Protein AF-A0AAD7RIR9-F1 (afdb_monomer_lite)

pLDDT: mean 82.12, std 7.2, range [63.38, 94.56]

Organism: NCBI:txid143900

InterPro domains:
  IPR004842 SLC12A transporter family [PTHR11827] (4-126)
  IPR018491 SLC12A transporter, C-terminal [PF03522] (67-125)

Sequence (126 aa):
MEMENLKGFCQVVISSNIRDATAHLIQAGGLGSLKHNTVLLVRETILAHLALLVAKNISAYPSNGERFTKGHIDVWWIVHDGGKLMLFPFLLRQHKVWRKYKMHIFTVAQMDDNSIQVKKDLTTFL

Structure (mmCIF, N/CA/C/O backbone):
data_AF-A0AAD7RIR9-F1
#
_entry.id   AF-A0AAD7RIR9-F1
#
loop_
_atom_site.group_PDB
_atom_site.id
_atom_site.type_symbol
_atom_site.label_atom_id
_atom_site.label_alt_id
_atom_site.label_comp_id
_atom_site.label_asym_id
_atom_site.label_entity_id
_atom_site.label_seq_id
_atom_site.pdbx_PDB_ins_code
_atom_site.Cartn_x
_atom_site.Cartn_y
_atom_site.Cartn_z
_atom_site.occupancy
_atom_site.B_iso_or_equiv
_atom_site.auth_seq_id
_atom_site.auth_comp_id
_atom_site.auth_asym_id
_atom_site.auth_atom_id
_atom_site.pdbx_PDB_model_num
ATOM 1 N N . MET A 1 1 ? -0.000 7.810 17.744 1.00 78.94 1 MET A N 1
ATOM 2 C CA . MET A 1 1 ? -0.139 6.343 17.582 1.00 78.94 1 MET A CA 1
ATOM 3 C C . MET A 1 1 ? -1.307 5.812 18.401 1.00 78.94 1 MET A C 1
ATOM 5 O O . MET A 1 1 ? -2.203 5.234 17.803 1.00 78.94 1 MET A O 1
ATOM 9 N N . GLU A 1 2 ? -1.358 6.075 19.712 1.00 86.56 2 GLU A N 1
ATOM 10 C CA . GLU A 1 2 ? -2.452 5.609 20.587 1.00 86.56 2 GLU A CA 1
ATOM 11 C C . GLU A 1 2 ? -3.843 6.099 20.162 1.00 86.56 2 GLU A C 1
ATOM 13 O O . GLU A 1 2 ? -4.746 5.282 20.017 1.00 86.56 2 GLU A O 1
ATOM 18 N N . MET A 1 3 ? -4.002 7.396 19.863 1.00 83.69 3 MET A N 1
ATOM 19 C CA . MET A 1 3 ? -5.288 7.958 19.405 1.00 83.69 3 MET A CA 1
ATOM 20 C C . MET A 1 3 ? -5.839 7.267 18.147 1.00 83.69 3 MET A C 1
ATOM 22 O O . MET A 1 3 ? -7.045 7.085 18.014 1.00 83.69 3 MET A O 1
ATOM 26 N N . GLU A 1 4 ? -4.953 6.822 17.252 1.00 83.69 4 GLU A N 1
ATOM 27 C CA . GLU A 1 4 ? -5.316 6.139 16.004 1.00 83.69 4 GLU A CA 1
ATOM 28 C C . GLU A 1 4 ? -5.383 4.612 16.143 1.00 83.69 4 GLU A C 1
ATOM 30 O O . GLU A 1 4 ? -5.522 3.902 15.149 1.00 83.69 4 GLU A O 1
ATOM 35 N N . ASN A 1 5 ? -5.290 4.086 17.369 1.00 85.69 5 ASN A N 1
ATOM 36 C CA . ASN A 1 5 ? -5.257 2.651 17.665 1.00 85.69 5 ASN A CA 1
ATOM 37 C C . ASN A 1 5 ? -4.150 1.889 16.908 1.00 85.69 5 ASN A C 1
ATOM 39 O O . ASN A 1 5 ? -4.291 0.698 16.617 1.00 85.69 5 ASN A O 1
ATOM 43 N N . LEU A 1 6 ? -3.036 2.559 16.595 1.00 86.31 6 LEU A N 1
ATOM 44 C CA . LEU A 1 6 ? -1.891 1.951 15.924 1.00 86.31 6 LEU A CA 1
ATOM 45 C C . LEU A 1 6 ? -0.880 1.458 16.963 1.00 86.31 6 LEU A C 1
ATOM 47 O O . LEU A 1 6 ? -0.278 2.258 17.679 1.00 86.31 6 LEU A O 1
ATOM 51 N N . LYS A 1 7 ? -0.657 0.141 17.012 1.00 88.88 7 LYS A N 1
ATOM 52 C CA . LYS A 1 7 ? 0.434 -0.461 17.791 1.00 88.88 7 LYS A CA 1
ATOM 53 C C . LYS A 1 7 ? 1.737 -0.355 17.006 1.00 88.88 7 LYS A C 1
ATOM 55 O O . LYS A 1 7 ? 1.776 -0.728 15.837 1.00 88.88 7 LYS A O 1
ATOM 60 N N . GLY A 1 8 ? 2.803 0.110 17.645 1.00 86.69 8 GLY A N 1
ATOM 61 C CA . GLY A 1 8 ? 4.115 0.168 17.014 1.00 86.69 8 GLY A CA 1
ATOM 62 C C . GLY A 1 8 ? 5.155 0.880 17.864 1.00 86.69 8 GLY A C 1
ATOM 63 O O . GLY A 1 8 ? 4.921 1.184 19.031 1.00 86.69 8 GLY A O 1
ATOM 64 N N . PHE A 1 9 ? 6.299 1.139 17.241 1.00 87.19 9 PHE A N 1
ATOM 65 C CA . PHE A 1 9 ? 7.437 1.827 17.837 1.00 87.19 9 PHE A CA 1
ATOM 66 C C . PHE A 1 9 ? 7.637 3.183 17.153 1.00 87.19 9 PHE A C 1
ATOM 68 O O . PHE A 1 9 ? 7.298 3.344 15.980 1.00 87.19 9 PHE A O 1
ATOM 75 N N . CYS A 1 10 ? 8.195 4.149 17.881 1.00 88.00 10 CYS A N 1
ATOM 76 C CA . CYS A 1 10 ? 8.561 5.458 17.350 1.00 88.00 10 CYS A CA 1
ATOM 77 C C . CYS A 1 10 ? 10.087 5.590 17.343 1.00 88.00 10 CYS A C 1
ATOM 79 O O . CYS A 1 10 ? 10.730 5.308 18.353 1.00 88.00 10 CYS A O 1
ATOM 81 N N . GLN A 1 11 ? 10.655 6.028 16.221 1.00 87.88 11 GLN A N 1
ATOM 82 C CA . GLN A 1 11 ? 12.082 6.307 16.078 1.00 87.88 11 GLN A CA 1
ATOM 83 C C . GLN A 1 11 ? 12.252 7.699 15.467 1.00 87.88 11 GLN A C 1
ATOM 85 O O . GLN A 1 11 ? 11.602 8.028 14.476 1.00 87.88 11 GLN A O 1
ATOM 90 N N . VAL A 1 12 ? 13.127 8.512 16.062 1.00 90.62 12 VAL A N 1
ATOM 91 C CA . VAL A 1 12 ? 13.434 9.876 15.613 1.00 90.62 12 VAL A CA 1
ATOM 92 C C . VAL A 1 12 ? 14.934 9.977 15.363 1.00 90.62 12 VAL A C 1
ATOM 94 O O . VAL A 1 12 ? 15.728 9.514 16.178 1.00 90.62 12 VAL A O 1
ATOM 97 N N . VAL A 1 13 ? 15.318 10.574 14.236 1.00 90.56 13 VAL A N 1
ATOM 98 C CA . VAL A 1 13 ? 16.717 10.811 13.854 1.00 90.56 13 VAL A CA 1
ATOM 99 C C . VAL A 1 13 ? 16.922 12.306 13.648 1.00 90.56 13 VAL A C 1
ATOM 101 O O . VAL A 1 13 ? 16.108 12.962 13.001 1.00 90.56 13 VAL A O 1
ATOM 104 N N . ILE A 1 14 ? 18.018 12.835 14.192 1.00 93.31 14 ILE A N 1
ATOM 105 C CA . ILE A 1 14 ? 18.452 14.221 14.000 1.00 93.31 14 ILE A CA 1
ATOM 106 C C . ILE A 1 14 ? 19.637 14.200 13.032 1.00 93.31 14 ILE A C 1
ATOM 108 O O . ILE A 1 14 ? 20.608 13.484 13.258 1.00 93.31 14 ILE A O 1
ATOM 112 N N . SER A 1 15 ? 19.556 14.975 11.953 1.00 93.38 15 SER A N 1
ATOM 113 C CA . SER A 1 15 ? 20.638 15.150 10.980 1.00 93.38 15 SER A CA 1
ATOM 114 C C . SER A 1 15 ? 20.577 16.553 10.392 1.00 93.38 15 SER A C 1
ATOM 116 O O . SER A 1 15 ? 19.501 17.140 10.285 1.00 93.38 15 SER A O 1
ATOM 118 N N . SER A 1 16 ? 21.724 17.071 9.961 1.00 94.56 16 SER A N 1
ATOM 119 C CA . SER A 1 16 ? 21.812 18.300 9.169 1.00 94.56 16 SER A CA 1
ATOM 120 C C . SER A 1 16 ? 21.302 18.11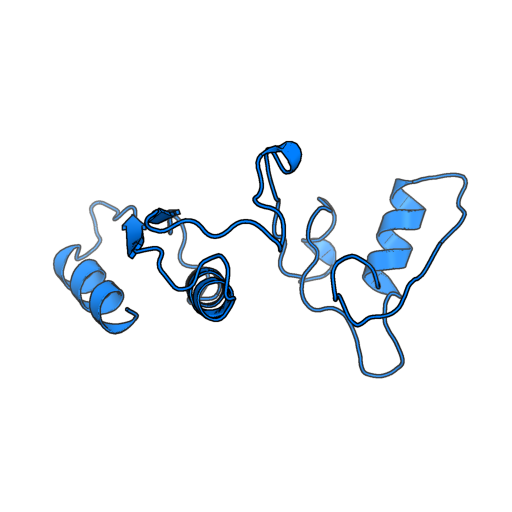9 7.733 1.00 94.56 16 SER A C 1
ATOM 122 O O . SER A 1 16 ? 20.999 19.105 7.066 1.00 94.56 16 SER A O 1
ATOM 124 N N . ASN A 1 17 ? 21.175 16.874 7.260 1.00 93.31 17 ASN A N 1
ATOM 125 C CA . ASN A 1 17 ? 20.685 16.536 5.928 1.00 93.31 17 ASN A CA 1
ATOM 126 C C . ASN A 1 17 ? 19.515 15.545 6.010 1.00 93.31 17 ASN A C 1
ATOM 128 O O . ASN A 1 17 ? 19.652 14.420 6.500 1.00 93.31 17 ASN A O 1
ATOM 132 N N . ILE A 1 18 ? 18.360 15.959 5.482 1.00 88.38 18 ILE A N 1
ATOM 133 C CA . ILE A 1 18 ? 17.133 15.159 5.504 1.00 88.38 18 ILE A CA 1
ATOM 134 C C . ILE A 1 18 ? 17.232 13.901 4.638 1.00 88.38 18 ILE A C 1
ATOM 136 O O . ILE A 1 18 ? 16.632 12.883 4.979 1.00 88.38 18 ILE A O 1
ATOM 140 N N . ARG A 1 19 ? 18.003 13.941 3.542 1.00 87.69 19 ARG A N 1
ATOM 141 C CA . ARG A 1 19 ? 18.217 12.778 2.675 1.00 87.69 19 ARG A CA 1
ATOM 142 C C . ARG A 1 19 ? 18.959 11.695 3.442 1.00 87.69 19 ARG A C 1
ATOM 144 O O . ARG A 1 19 ? 18.484 10.567 3.518 1.00 87.69 19 ARG A O 1
ATOM 151 N N . ASP A 1 20 ? 20.048 12.077 4.099 1.00 88.00 20 ASP A N 1
ATOM 152 C CA . ASP A 1 20 ? 20.859 11.149 4.881 1.00 88.00 20 ASP A CA 1
ATOM 153 C C . ASP A 1 20 ? 20.060 10.609 6.071 1.00 88.00 20 ASP A C 1
ATOM 155 O O . ASP A 1 20 ? 20.069 9.406 6.312 1.00 88.00 20 ASP A O 1
ATOM 159 N N . ALA A 1 21 ? 19.299 11.452 6.785 1.00 89.75 21 ALA A N 1
ATOM 160 C CA . ALA A 1 21 ? 18.405 10.980 7.852 1.00 89.75 21 ALA A CA 1
ATOM 161 C C . ALA A 1 21 ? 17.384 9.953 7.345 1.00 89.75 21 ALA A C 1
ATOM 163 O O . ALA A 1 21 ? 17.138 8.938 7.996 1.00 89.75 21 ALA A O 1
ATOM 164 N N . THR A 1 22 ? 16.807 10.208 6.173 1.00 87.50 22 THR A N 1
ATOM 165 C CA . THR A 1 22 ? 15.821 9.320 5.558 1.00 87.50 22 THR A CA 1
ATOM 166 C C . THR A 1 22 ? 16.449 7.980 5.170 1.00 87.50 22 THR A C 1
ATOM 168 O O . THR A 1 22 ? 15.879 6.929 5.467 1.00 87.50 22 THR A O 1
ATOM 171 N N . ALA A 1 23 ? 17.641 7.999 4.568 1.00 85.62 23 ALA A N 1
ATOM 172 C CA . ALA A 1 23 ? 18.390 6.794 4.229 1.00 85.62 23 ALA A CA 1
ATOM 173 C C . ALA A 1 23 ? 18.730 5.967 5.480 1.00 85.62 23 ALA A C 1
ATOM 175 O O . ALA A 1 23 ? 18.500 4.758 5.491 1.00 85.62 23 ALA A O 1
ATOM 176 N N . HIS A 1 24 ? 19.180 6.612 6.563 1.00 86.50 24 HIS A N 1
ATOM 177 C CA . HIS A 1 24 ? 19.445 5.936 7.837 1.00 86.50 24 HIS A CA 1
ATOM 178 C C . HIS A 1 24 ? 18.187 5.279 8.417 1.00 86.50 24 HIS A C 1
ATOM 180 O O . HIS A 1 24 ? 18.248 4.128 8.844 1.00 86.50 24 HIS A O 1
ATOM 186 N N . LEU A 1 25 ? 17.041 5.969 8.401 1.00 88.69 25 LEU A N 1
ATOM 187 C CA . LEU A 1 25 ? 15.777 5.403 8.880 1.00 88.69 25 LEU A CA 1
ATOM 188 C C . LEU A 1 25 ? 15.343 4.175 8.071 1.00 88.69 25 LEU A C 1
ATOM 190 O O . LEU A 1 25 ? 14.854 3.219 8.660 1.00 88.69 25 LEU A O 1
ATOM 194 N N . ILE A 1 26 ? 15.551 4.171 6.751 1.00 86.31 26 ILE A N 1
ATOM 195 C CA . ILE A 1 26 ? 15.233 3.017 5.895 1.00 86.31 26 ILE A CA 1
ATOM 196 C C . ILE A 1 26 ? 16.209 1.854 6.117 1.00 86.31 26 ILE A C 1
ATOM 198 O O . ILE A 1 26 ? 15.824 0.691 6.082 1.00 86.31 26 ILE A O 1
ATOM 202 N N . GLN A 1 27 ? 17.499 2.128 6.277 1.00 83.56 27 GLN A N 1
ATOM 203 C CA . GLN A 1 27 ? 18.504 1.060 6.307 1.00 83.56 27 GLN A CA 1
ATOM 204 C C . GLN A 1 27 ? 18.651 0.432 7.696 1.00 83.56 27 GLN A C 1
ATOM 206 O O . GLN A 1 27 ? 18.871 -0.776 7.813 1.00 83.56 27 GLN A O 1
ATOM 211 N N . ALA A 1 28 ? 18.528 1.247 8.744 1.00 83.50 28 ALA A N 1
ATOM 212 C CA . ALA A 1 28 ? 18.735 0.843 10.131 1.00 83.50 28 ALA A CA 1
ATOM 213 C C . ALA A 1 28 ? 17.435 0.773 10.949 1.00 83.50 28 ALA A C 1
ATOM 215 O O . ALA A 1 28 ? 17.476 0.378 12.114 1.00 83.50 28 ALA A O 1
ATOM 216 N N . GLY A 1 29 ? 16.288 1.142 10.368 1.00 82.94 29 GLY A N 1
ATOM 217 C CA . GLY A 1 29 ? 14.988 1.052 11.025 1.00 82.94 29 GLY A CA 1
ATOM 218 C C . GLY A 1 29 ? 14.584 -0.394 11.316 1.00 82.94 29 GLY A C 1
ATOM 219 O O . GLY A 1 29 ? 14.527 -1.241 10.421 1.00 82.94 29 GLY A O 1
ATOM 220 N N . GLY A 1 30 ? 14.271 -0.682 12.578 1.00 79.38 30 GLY A N 1
ATOM 221 C CA . GLY A 1 30 ? 13.864 -2.012 13.030 1.00 79.38 30 GLY A CA 1
ATOM 222 C C . GLY A 1 30 ? 14.423 -2.374 14.403 1.00 79.38 30 GLY A C 1
ATOM 223 O O . GLY A 1 30 ? 15.227 -1.645 14.977 1.00 79.38 30 GLY A O 1
ATOM 224 N N . LEU A 1 31 ? 13.995 -3.519 14.935 1.00 74.62 31 LEU A N 1
ATOM 225 C CA . LEU A 1 31 ? 14.466 -4.052 16.214 1.00 74.62 31 LEU A CA 1
ATOM 226 C C . LEU A 1 31 ? 14.941 -5.497 16.032 1.00 74.62 31 LEU A C 1
ATOM 228 O O . LEU A 1 31 ? 14.138 -6.427 15.940 1.00 74.62 31 LEU A O 1
ATOM 232 N N . GLY A 1 32 ? 16.260 -5.689 15.959 1.00 78.75 32 GLY A N 1
ATOM 233 C CA . GLY A 1 32 ? 16.860 -7.004 15.722 1.00 78.75 32 GLY A CA 1
ATOM 234 C C . GLY A 1 32 ? 16.429 -7.595 14.376 1.00 78.75 32 GLY A C 1
ATOM 235 O O . GLY A 1 32 ? 16.706 -7.024 13.322 1.00 78.75 32 GLY A O 1
ATOM 236 N N . SER A 1 33 ? 15.747 -8.742 14.410 1.00 77.75 33 SER A N 1
ATOM 237 C CA . SER A 1 33 ? 15.202 -9.400 13.213 1.00 77.75 33 SER A CA 1
ATOM 238 C C . SER A 1 33 ? 13.930 -8.737 12.667 1.00 77.75 33 SER A C 1
ATOM 240 O O . SER A 1 33 ? 13.554 -9.000 11.525 1.00 77.75 33 SER A O 1
ATOM 242 N N . LEU A 1 34 ? 13.273 -7.861 13.437 1.00 78.56 34 LEU A N 1
ATOM 243 C CA . LEU A 1 34 ? 12.073 -7.143 13.007 1.00 78.56 34 LEU A CA 1
ATOM 244 C C . LEU A 1 34 ? 12.459 -5.907 12.189 1.00 78.56 34 LEU A C 1
ATOM 246 O O . LEU A 1 34 ? 12.634 -4.819 12.738 1.00 78.56 34 LEU A O 1
ATOM 250 N N . LYS A 1 35 ? 12.578 -6.079 10.871 1.00 80.00 35 LYS A N 1
ATOM 251 C CA . LYS A 1 35 ? 12.797 -4.993 9.902 1.00 80.00 35 LYS A CA 1
ATOM 252 C C . LYS A 1 35 ? 11.515 -4.682 9.134 1.00 80.00 35 LYS A C 1
ATOM 254 O O . LYS A 1 35 ? 10.690 -5.566 8.903 1.00 80.00 35 LYS A O 1
ATOM 259 N N . HIS A 1 36 ? 11.342 -3.428 8.724 1.00 79.62 36 HIS A N 1
ATOM 260 C CA . HIS A 1 36 ? 10.209 -3.047 7.883 1.00 79.62 36 HIS A CA 1
ATOM 261 C C . HIS A 1 36 ? 10.341 -3.648 6.473 1.00 79.62 36 HIS A C 1
ATOM 263 O O . HIS A 1 36 ? 11.436 -3.755 5.925 1.00 79.62 36 HIS A O 1
ATOM 269 N N . ASN A 1 37 ? 9.216 -4.000 5.855 1.00 79.06 37 ASN A N 1
ATOM 270 C CA . ASN A 1 37 ? 9.165 -4.533 4.486 1.00 79.06 37 ASN A CA 1
ATOM 271 C C . ASN A 1 37 ? 8.573 -3.538 3.468 1.00 79.06 37 ASN A C 1
ATOM 273 O O . ASN A 1 37 ? 8.730 -3.712 2.260 1.00 79.06 37 ASN A O 1
ATOM 277 N N . THR A 1 38 ? 7.903 -2.495 3.963 1.00 77.38 38 THR A N 1
ATOM 278 C CA . THR A 1 38 ? 7.146 -1.519 3.178 1.00 77.38 38 THR A CA 1
ATOM 279 C C . THR A 1 38 ? 7.371 -0.129 3.752 1.00 77.38 38 THR A C 1
ATOM 281 O O . THR A 1 38 ? 7.319 0.053 4.969 1.00 77.38 38 THR A O 1
ATOM 284 N N . VAL A 1 39 ? 7.575 0.857 2.881 1.00 77.94 39 VAL A N 1
ATOM 285 C CA . VAL A 1 39 ? 7.712 2.269 3.257 1.00 77.94 39 VAL A CA 1
ATOM 286 C C . VAL A 1 39 ? 6.633 3.085 2.540 1.00 77.94 39 VAL A C 1
ATOM 288 O O . VAL A 1 39 ? 6.406 2.914 1.345 1.00 77.94 39 VAL A O 1
ATOM 291 N N . LEU A 1 40 ? 5.944 3.960 3.281 1.00 75.12 40 LEU A N 1
ATOM 292 C CA . LEU A 1 40 ? 4.685 4.588 2.845 1.00 75.12 40 LEU A CA 1
ATOM 293 C C . LEU A 1 40 ? 4.840 5.942 2.126 1.00 75.12 40 LEU A C 1
ATOM 295 O O . LEU A 1 40 ? 3.867 6.430 1.559 1.00 75.12 40 LEU A O 1
ATOM 299 N N . LEU A 1 41 ? 6.004 6.599 2.187 1.00 73.75 41 LEU A N 1
ATOM 300 C CA . LEU A 1 41 ? 6.146 7.976 1.674 1.00 73.75 41 LEU A CA 1
ATOM 301 C C . LEU A 1 41 ? 7.546 8.333 1.145 1.00 73.75 41 LEU A C 1
ATOM 303 O O . LEU A 1 41 ? 7.808 9.504 0.875 1.00 73.75 41 LEU A O 1
ATOM 307 N N . VAL A 1 42 ? 8.462 7.371 0.984 1.00 71.31 42 VAL A N 1
ATOM 308 C CA . VAL A 1 42 ? 9.866 7.692 0.668 1.00 71.31 42 VAL A CA 1
ATOM 309 C C . VAL A 1 42 ? 10.274 7.244 -0.732 1.00 71.31 42 VAL A C 1
ATOM 311 O O . VAL A 1 42 ? 10.251 6.065 -1.069 1.00 71.31 42 VAL A O 1
ATOM 314 N N . ARG A 1 43 ? 10.742 8.200 -1.537 1.00 65.19 43 ARG A N 1
ATOM 315 C CA . ARG A 1 43 ? 11.189 7.980 -2.921 1.00 65.19 43 ARG A CA 1
ATOM 316 C C . ARG A 1 43 ? 12.481 7.150 -3.040 1.00 65.19 43 ARG A C 1
ATOM 318 O O . ARG A 1 43 ? 12.727 6.572 -4.090 1.00 65.19 43 ARG A O 1
ATOM 325 N N . GLU A 1 44 ? 13.288 7.057 -1.984 1.00 64.38 44 GLU A N 1
ATOM 326 C CA . GLU A 1 44 ? 14.594 6.361 -1.973 1.00 64.38 44 GLU A CA 1
ATOM 327 C C . GLU A 1 44 ? 14.524 4.851 -1.652 1.00 64.38 44 GLU A C 1
ATOM 329 O O . GLU A 1 44 ? 15.487 4.238 -1.207 1.00 64.38 44 GLU A O 1
ATOM 334 N N . THR A 1 45 ? 13.381 4.214 -1.886 1.00 67.94 45 THR A N 1
ATOM 335 C CA . THR A 1 45 ? 13.107 2.808 -1.526 1.00 67.94 45 THR A CA 1
ATOM 336 C C . THR A 1 45 ? 13.614 1.778 -2.533 1.00 67.94 45 THR A C 1
ATOM 338 O O . THR A 1 45 ? 13.814 0.619 -2.170 1.00 67.94 45 THR A O 1
ATOM 341 N N . ILE A 1 46 ? 13.868 2.195 -3.778 1.00 69.94 46 ILE A N 1
ATOM 342 C CA . ILE A 1 46 ? 14.274 1.303 -4.877 1.00 69.94 46 ILE A CA 1
ATOM 343 C C . ILE A 1 46 ? 15.600 0.600 -4.555 1.00 69.94 46 ILE A C 1
ATOM 345 O O . ILE A 1 46 ? 15.708 -0.612 -4.718 1.00 69.94 46 ILE A O 1
ATOM 349 N N . LEU A 1 47 ? 16.585 1.341 -4.036 1.00 73.12 47 LEU A N 1
ATOM 350 C CA . LEU A 1 47 ? 17.909 0.801 -3.701 1.00 73.12 47 LEU A CA 1
ATOM 351 C C . LEU A 1 47 ? 17.889 -0.130 -2.479 1.00 73.12 47 LEU A C 1
ATOM 353 O O . LEU A 1 47 ? 18.814 -0.911 -2.290 1.00 73.12 47 LEU A O 1
ATOM 357 N N . ALA A 1 48 ? 16.839 -0.061 -1.657 1.00 76.06 48 ALA A N 1
ATOM 358 C CA . ALA A 1 48 ? 16.687 -0.885 -0.461 1.00 76.06 48 ALA A CA 1
ATOM 359 C C . ALA A 1 48 ? 15.902 -2.187 -0.717 1.00 76.06 48 ALA A C 1
ATOM 361 O O . ALA A 1 48 ? 15.665 -2.940 0.223 1.00 76.06 48 ALA A O 1
ATOM 362 N N . HIS A 1 49 ? 15.477 -2.452 -1.961 1.00 81.00 49 HIS A N 1
ATOM 363 C CA . HIS A 1 49 ? 14.609 -3.585 -2.316 1.00 81.00 49 HIS A CA 1
ATOM 364 C C . HIS A 1 49 ? 13.310 -3.656 -1.486 1.00 81.00 49 HIS A C 1
ATOM 366 O O . HIS A 1 49 ? 12.787 -4.736 -1.211 1.00 81.00 49 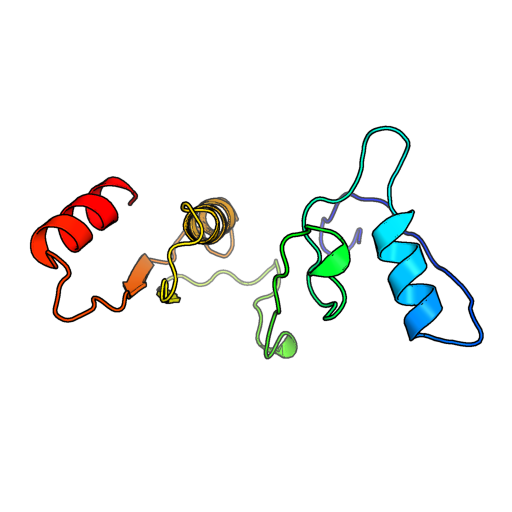HIS A O 1
ATOM 372 N N . LEU A 1 50 ? 12.775 -2.496 -1.094 1.00 79.38 50 LEU A N 1
ATOM 373 C CA . LEU A 1 50 ? 11.541 -2.383 -0.316 1.00 79.38 50 LEU A CA 1
ATOM 374 C C . LEU A 1 50 ? 10.349 -2.054 -1.211 1.00 79.38 50 LEU A C 1
ATOM 376 O O . LEU A 1 50 ? 10.489 -1.401 -2.247 1.00 79.38 50 LEU A O 1
ATOM 380 N N . ALA A 1 51 ? 9.154 -2.451 -0.773 1.00 81.44 51 ALA A N 1
ATOM 381 C CA . ALA A 1 51 ? 7.927 -1.977 -1.397 1.00 81.44 51 ALA A CA 1
ATOM 382 C C . ALA A 1 51 ? 7.708 -0.488 -1.076 1.00 81.44 51 ALA A C 1
ATOM 384 O O . ALA A 1 51 ? 7.814 -0.072 0.084 1.00 81.44 51 ALA A O 1
ATOM 385 N N . LEU A 1 52 ? 7.368 0.300 -2.100 1.00 83.06 52 LEU A N 1
ATOM 386 C CA . LEU A 1 52 ? 6.956 1.693 -1.964 1.00 83.06 52 LEU A CA 1
ATOM 387 C C . LEU A 1 52 ? 5.452 1.806 -2.177 1.00 83.06 52 LEU A C 1
ATOM 389 O O . LEU A 1 52 ? 4.953 1.522 -3.263 1.00 83.06 52 LEU A O 1
ATOM 393 N N . LEU A 1 53 ? 4.749 2.285 -1.159 1.00 83.75 53 LEU A N 1
ATOM 394 C CA . LEU A 1 53 ? 3.394 2.798 -1.313 1.00 83.75 53 LEU A CA 1
ATOM 395 C C . LEU A 1 53 ? 3.471 4.322 -1.266 1.00 83.75 53 LEU A C 1
ATOM 397 O O . LEU A 1 53 ? 4.269 4.848 -0.507 1.00 83.75 53 LEU A O 1
ATOM 401 N N . VAL A 1 54 ? 2.683 5.038 -2.067 1.00 86.00 54 VAL A N 1
ATOM 402 C CA . VAL A 1 54 ? 2.603 6.506 -1.998 1.00 86.00 54 VAL A CA 1
ATOM 403 C C . VAL A 1 54 ? 1.144 6.894 -1.840 1.00 86.00 54 VAL A C 1
ATOM 405 O O . VAL A 1 54 ? 0.350 6.755 -2.769 1.00 86.00 54 VAL A O 1
ATOM 408 N N . ALA A 1 55 ? 0.781 7.383 -0.656 1.00 83.94 55 ALA A N 1
ATOM 409 C CA . ALA A 1 55 ? -0.565 7.878 -0.403 1.00 83.94 55 ALA A CA 1
ATOM 410 C C . ALA A 1 55 ? -0.694 9.330 -0.888 1.00 83.94 55 ALA A C 1
ATOM 412 O O . ALA A 1 55 ? 0.019 10.223 -0.431 1.00 83.94 55 ALA A O 1
ATOM 413 N N . LYS A 1 56 ? -1.619 9.575 -1.820 1.00 83.12 56 LYS A N 1
ATOM 414 C CA . LYS A 1 56 ? -1.931 10.916 -2.333 1.00 83.12 56 LYS A CA 1
ATOM 415 C C . LYS A 1 56 ? -3.225 11.430 -1.703 1.00 83.12 56 LYS A C 1
ATOM 417 O O . LYS A 1 56 ? -4.172 10.665 -1.551 1.00 83.12 56 LYS A O 1
ATOM 422 N N . ASN A 1 57 ? -3.276 12.733 -1.411 1.00 85.44 57 ASN A N 1
ATOM 423 C CA . ASN A 1 57 ? -4.452 13.417 -0.857 1.00 85.44 57 ASN A CA 1
ATOM 424 C C . ASN A 1 57 ? -4.920 12.832 0.491 1.00 85.44 57 ASN A C 1
ATOM 426 O O . ASN A 1 57 ? -6.100 12.568 0.701 1.00 85.44 57 ASN A O 1
ATOM 430 N N . ILE A 1 58 ? -3.966 12.607 1.400 1.00 82.25 58 ILE A N 1
ATOM 431 C CA . ILE A 1 58 ? -4.195 11.952 2.701 1.00 82.25 58 ILE A CA 1
ATOM 432 C C . ILE A 1 58 ? -5.221 12.712 3.552 1.00 82.25 58 ILE A C 1
ATOM 434 O O . ILE A 1 58 ? -5.961 12.098 4.307 1.00 82.25 58 ILE A O 1
ATOM 438 N N . SER A 1 59 ? -5.331 14.032 3.393 1.00 81.19 59 SER A N 1
ATOM 439 C CA . SER A 1 59 ? -6.334 14.851 4.084 1.00 81.19 59 SER A CA 1
ATOM 440 C C . SER A 1 59 ? -7.784 14.466 3.767 1.00 81.19 59 SER A C 1
ATOM 442 O O . SER A 1 59 ? -8.671 14.815 4.536 1.00 81.19 59 SER A O 1
ATOM 444 N N . ALA A 1 60 ? -8.034 13.760 2.661 1.00 83.00 60 ALA A N 1
ATOM 445 C CA . ALA A 1 60 ? -9.356 13.256 2.294 1.00 83.00 60 ALA A CA 1
ATOM 446 C C . ALA A 1 60 ? -9.595 11.796 2.725 1.00 83.00 60 ALA A C 1
ATOM 448 O O . ALA A 1 60 ? -10.635 11.227 2.392 1.00 83.00 60 ALA A O 1
ATOM 449 N N . TYR A 1 61 ? -8.633 11.159 3.405 1.00 84.31 61 TYR A N 1
ATOM 450 C CA . TYR A 1 61 ? -8.810 9.792 3.889 1.00 84.31 61 TYR A CA 1
ATOM 451 C C . TYR A 1 61 ? -9.784 9.760 5.067 1.00 84.31 61 TYR A C 1
ATOM 453 O O . TYR A 1 61 ? -9.799 10.684 5.881 1.00 84.31 61 TYR A O 1
ATOM 461 N N . PRO A 1 62 ? -10.569 8.680 5.188 1.00 86.25 62 PRO A N 1
ATOM 462 C CA . PRO A 1 62 ? -11.545 8.575 6.250 1.00 86.25 62 PRO A CA 1
ATOM 463 C C . PRO A 1 62 ? -10.888 8.355 7.608 1.00 86.25 62 PRO A C 1
ATOM 465 O O . PRO A 1 62 ? -9.918 7.601 7.737 1.00 86.25 62 PRO A O 1
ATOM 468 N N . SER A 1 63 ? -11.468 8.960 8.641 1.00 86.31 63 SER A N 1
ATOM 469 C CA . SER A 1 63 ? -11.073 8.700 10.023 1.00 86.31 63 SER A CA 1
ATOM 470 C C . SER A 1 63 ? -11.595 7.346 10.525 1.00 86.31 63 SER A C 1
ATOM 472 O O . SER A 1 63 ? -12.544 6.760 10.001 1.00 86.31 63 SER A O 1
ATOM 474 N N . ASN A 1 64 ? -11.012 6.841 11.616 1.00 83.69 64 ASN A N 1
ATOM 475 C CA . ASN A 1 64 ? -11.406 5.567 12.232 1.00 83.69 64 ASN A CA 1
ATOM 476 C C . ASN A 1 64 ? -12.852 5.529 12.775 1.00 83.69 64 ASN A C 1
ATOM 478 O O . ASN A 1 64 ? -13.376 4.438 13.052 1.00 83.69 64 ASN A O 1
ATOM 482 N N . GLY A 1 65 ? -13.465 6.699 12.982 1.00 80.00 65 GLY A N 1
ATOM 483 C CA . GLY A 1 65 ? -14.846 6.857 13.443 1.00 80.00 65 GLY A CA 1
ATOM 484 C C . GLY A 1 65 ? -15.871 6.855 12.310 1.00 80.00 65 GLY A C 1
ATOM 485 O O . GLY A 1 65 ? -17.043 6.551 12.545 1.00 80.00 65 GLY A O 1
ATOM 486 N N . GLU A 1 66 ? -15.442 7.133 11.081 1.00 78.50 66 GLU A N 1
ATOM 487 C CA . GLU A 1 66 ? -16.329 7.196 9.929 1.00 78.50 66 GLU A CA 1
ATOM 488 C C . GLU A 1 66 ? -16.761 5.801 9.477 1.00 78.50 66 GLU A C 1
ATOM 490 O O . GLU A 1 66 ? -15.975 4.858 9.347 1.00 78.50 66 GLU A O 1
ATOM 495 N N . ARG A 1 67 ? -18.065 5.658 9.238 1.00 68.38 67 ARG A N 1
ATOM 496 C CA . ARG A 1 67 ? -18.670 4.425 8.739 1.00 68.38 67 ARG A CA 1
ATOM 497 C C . ARG A 1 67 ? -19.402 4.725 7.451 1.00 68.38 67 ARG A C 1
ATOM 499 O O . ARG A 1 67 ? -20.570 5.106 7.464 1.00 68.38 67 ARG A O 1
ATOM 506 N N . PHE A 1 68 ? -18.734 4.492 6.336 1.00 73.81 68 PHE A N 1
ATOM 507 C CA . PHE A 1 68 ? -19.390 4.562 5.042 1.00 73.81 68 PHE A CA 1
ATOM 508 C C . PHE A 1 68 ? -20.213 3.296 4.818 1.00 73.81 68 PHE A C 1
ATOM 510 O O . PHE A 1 68 ? -19.804 2.171 5.127 1.00 73.81 68 PHE A O 1
ATOM 517 N N . THR A 1 69 ? -21.425 3.484 4.311 1.00 70.50 69 THR A N 1
ATOM 518 C CA . THR A 1 69 ? -22.363 2.387 4.067 1.00 70.50 69 THR A CA 1
ATOM 519 C C . THR A 1 69 ? -22.089 1.693 2.737 1.00 70.50 69 THR A C 1
ATOM 521 O O . THR A 1 69 ? -22.352 0.494 2.631 1.00 70.50 69 THR A O 1
ATOM 524 N N . LYS A 1 70 ? -21.526 2.416 1.759 1.00 77.25 70 LYS A N 1
ATOM 525 C CA . LYS A 1 70 ? -21.105 1.937 0.437 1.00 77.25 70 LYS A CA 1
ATOM 526 C C . LYS A 1 70 ? -19.942 2.779 -0.092 1.00 77.25 70 LYS A C 1
ATOM 528 O O . LYS A 1 70 ? -19.832 3.956 0.230 1.00 77.25 70 LYS A O 1
ATOM 533 N N . GLY A 1 71 ? -19.123 2.163 -0.934 1.00 85.06 71 GLY A N 1
ATOM 534 C CA . GLY A 1 71 ? -18.015 2.797 -1.637 1.00 85.06 71 GLY A CA 1
ATOM 535 C C . GLY A 1 71 ? -17.299 1.784 -2.523 1.00 85.06 71 GLY A C 1
ATOM 536 O O . GLY A 1 71 ? -17.644 0.595 -2.510 1.00 85.06 71 GLY A O 1
ATOM 537 N N . HIS A 1 72 ? -16.314 2.257 -3.280 1.00 88.50 72 HIS A N 1
ATOM 538 C CA . HIS A 1 72 ? -15.517 1.431 -4.180 1.00 88.50 72 HIS A CA 1
ATOM 539 C C . HIS A 1 72 ? -14.028 1.550 -3.853 1.00 88.50 72 HIS A C 1
ATOM 541 O O . HIS A 1 72 ? -13.553 2.626 -3.496 1.00 88.50 72 HIS A O 1
ATOM 547 N N . ILE A 1 73 ? -13.316 0.426 -3.922 1.00 90.12 73 ILE A N 1
ATOM 548 C CA . ILE A 1 73 ? -11.852 0.378 -3.935 1.00 90.12 73 ILE A CA 1
ATOM 549 C C . ILE A 1 73 ? -11.468 0.004 -5.360 1.00 90.12 73 ILE A C 1
ATOM 551 O O . ILE A 1 73 ? -11.611 -1.155 -5.756 1.00 90.12 73 ILE A O 1
ATOM 555 N N . ASP A 1 74 ? -11.024 0.998 -6.117 1.00 89.88 74 ASP A N 1
ATOM 556 C CA . ASP A 1 74 ? -10.632 0.834 -7.511 1.00 89.88 74 ASP A CA 1
ATOM 557 C C . ASP A 1 74 ? -9.124 0.574 -7.591 1.00 89.88 74 ASP A C 1
ATOM 559 O O . ASP A 1 74 ? -8.308 1.385 -7.149 1.00 89.88 74 ASP A O 1
ATOM 563 N N . VAL A 1 75 ? -8.754 -0.579 -8.142 1.00 87.88 75 VAL A N 1
ATOM 564 C CA . VAL A 1 75 ? -7.374 -1.064 -8.218 1.00 87.88 75 VAL A CA 1
ATOM 565 C C . VAL A 1 75 ? -6.937 -1.067 -9.673 1.00 87.88 75 VAL A C 1
ATOM 567 O O . VAL A 1 75 ? -7.475 -1.815 -10.482 1.00 87.88 75 VAL A O 1
ATOM 570 N N . TRP A 1 76 ? -5.948 -0.242 -10.006 1.00 87.62 76 TRP A N 1
ATOM 571 C CA . TRP A 1 76 ? -5.378 -0.160 -11.350 1.00 87.62 76 TRP A CA 1
ATOM 572 C C . TRP A 1 76 ? -4.094 -0.989 -11.417 1.00 87.62 76 TRP A C 1
ATOM 574 O O . TRP A 1 76 ? -3.006 -0.502 -11.112 1.00 87.62 76 TRP A O 1
ATOM 584 N N . TRP A 1 77 ? -4.220 -2.260 -11.795 1.00 83.69 77 TRP A N 1
ATOM 585 C CA . TRP A 1 77 ? -3.100 -3.184 -11.961 1.00 83.69 77 TRP A CA 1
ATOM 586 C C . TRP A 1 77 ? -2.516 -3.070 -13.370 1.00 83.69 77 TRP A C 1
ATOM 588 O O . TRP A 1 77 ? -2.851 -3.833 -14.275 1.00 83.69 77 TRP A O 1
ATOM 598 N N . ILE A 1 78 ? -1.686 -2.043 -13.560 1.00 77.75 78 ILE A N 1
ATOM 599 C CA . ILE A 1 78 ? -1.097 -1.693 -14.863 1.00 77.75 78 ILE A CA 1
ATOM 600 C C . ILE A 1 78 ? 0.165 -2.521 -15.154 1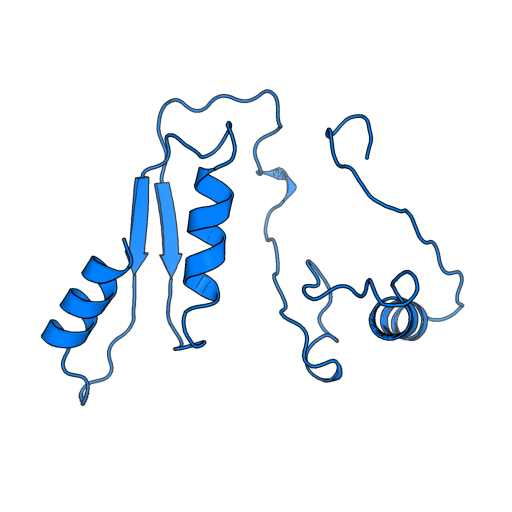.00 77.75 78 ILE A C 1
ATOM 602 O O . ILE A 1 78 ? 0.492 -2.753 -16.311 1.00 77.75 78 ILE A O 1
ATOM 606 N N . VAL A 1 79 ? 0.878 -2.974 -14.119 1.00 70.12 79 VAL A N 1
ATOM 607 C CA . VAL A 1 79 ? 2.120 -3.748 -14.258 1.00 70.12 79 VAL A CA 1
ATOM 608 C C . VAL A 1 79 ? 2.040 -4.992 -13.386 1.00 70.12 79 VAL A C 1
ATOM 610 O O . VAL A 1 79 ? 1.686 -4.902 -12.210 1.00 70.12 79 VAL A O 1
ATOM 613 N N . HIS A 1 80 ? 2.411 -6.142 -13.952 1.00 64.50 80 HIS A N 1
ATOM 614 C CA . HIS A 1 80 ? 2.509 -7.401 -13.222 1.00 64.50 80 HIS A CA 1
ATOM 615 C C . HIS A 1 80 ? 3.637 -7.338 -12.181 1.00 64.50 80 HIS A C 1
ATOM 617 O O . HIS A 1 80 ? 4.814 -7.491 -12.488 1.00 64.50 80 HIS A O 1
ATOM 623 N N . ASP A 1 81 ? 3.267 -7.137 -10.921 1.00 64.81 81 ASP A N 1
ATOM 624 C CA . ASP A 1 81 ? 4.160 -7.079 -9.757 1.00 64.81 81 ASP A CA 1
ATOM 625 C C . ASP A 1 81 ? 4.178 -8.393 -8.948 1.00 64.81 81 ASP A C 1
ATOM 627 O O . ASP A 1 81 ? 4.539 -8.421 -7.767 1.00 64.81 81 ASP A O 1
ATOM 631 N N . GLY A 1 82 ? 3.756 -9.496 -9.577 1.00 63.38 82 GLY A N 1
ATOM 632 C CA . GLY A 1 82 ? 3.629 -10.807 -8.936 1.00 63.38 82 GLY A CA 1
ATOM 633 C C . GLY A 1 82 ? 2.463 -10.907 -7.945 1.00 63.38 82 GLY A C 1
ATOM 634 O O . GLY A 1 82 ? 2.495 -11.758 -7.062 1.00 63.38 82 GLY A O 1
ATOM 635 N N . GLY A 1 83 ? 1.457 -10.029 -8.053 1.00 66.88 83 GLY A N 1
ATOM 636 C CA . GLY A 1 83 ? 0.240 -10.071 -7.234 1.00 66.88 83 GLY A CA 1
ATOM 637 C C . GLY A 1 83 ? 0.346 -9.331 -5.897 1.00 66.88 83 GLY A C 1
ATOM 638 O O . GLY A 1 83 ? -0.586 -9.374 -5.094 1.00 66.88 83 GLY A O 1
ATOM 639 N N . LYS A 1 84 ? 1.445 -8.611 -5.641 1.00 69.12 84 LYS A N 1
ATOM 640 C CA . LYS A 1 84 ? 1.618 -7.826 -4.405 1.00 69.12 84 LYS A CA 1
ATOM 641 C C . LYS A 1 84 ? 0.592 -6.694 -4.304 1.00 69.12 84 LYS A C 1
ATOM 643 O O . LYS A 1 84 ? 0.084 -6.442 -3.212 1.00 69.12 84 LYS A O 1
ATOM 648 N N . LEU A 1 85 ? 0.208 -6.083 -5.427 1.00 71.62 85 LEU A N 1
ATOM 649 C CA . LEU A 1 85 ? -0.829 -5.055 -5.475 1.00 71.62 85 LEU A CA 1
ATOM 650 C C . LEU A 1 85 ? -2.191 -5.592 -5.026 1.00 71.62 85 LEU A C 1
ATOM 652 O O . LEU A 1 85 ? -2.967 -4.847 -4.439 1.00 71.62 85 LEU A O 1
ATOM 656 N N . MET A 1 86 ? -2.465 -6.882 -5.236 1.00 75.19 86 MET A N 1
ATOM 657 C CA . MET A 1 86 ? -3.732 -7.521 -4.866 1.00 75.19 86 MET A CA 1
ATOM 658 C C . MET A 1 86 ? -3.855 -7.798 -3.363 1.00 75.19 86 MET A C 1
ATOM 660 O O . MET A 1 86 ? -4.963 -7.823 -2.822 1.00 75.19 86 MET A O 1
ATOM 664 N N . LEU A 1 87 ? -2.730 -7.930 -2.655 1.00 81.44 87 LEU A N 1
ATOM 665 C CA . LEU A 1 87 ? -2.727 -8.118 -1.204 1.00 81.44 87 LEU A CA 1
ATOM 666 C C . LEU A 1 87 ? -3.276 -6.885 -0.467 1.00 81.44 87 LEU A C 1
ATOM 668 O O . LEU A 1 87 ? -3.970 -7.012 0.542 1.00 81.44 87 LEU A O 1
ATOM 672 N N . PHE A 1 88 ? -2.987 -5.683 -0.964 1.00 83.06 88 PHE A N 1
ATOM 673 C CA . PHE A 1 88 ? -3.322 -4.444 -0.263 1.00 83.06 88 PHE A CA 1
ATOM 674 C C . PHE A 1 88 ? -4.843 -4.177 -0.173 1.00 83.06 88 PHE A C 1
ATOM 676 O O . PHE A 1 88 ? -5.344 -3.989 0.939 1.00 83.06 88 PHE A O 1
ATOM 683 N N . PRO A 1 89 ? -5.625 -4.247 -1.269 1.00 83.56 89 PRO A N 1
ATOM 684 C CA . PRO A 1 89 ? -7.085 -4.172 -1.230 1.00 83.56 89 PRO A CA 1
ATOM 685 C C . PRO A 1 89 ? -7.724 -5.256 -0.355 1.00 83.56 89 PRO A C 1
ATOM 687 O O . PRO A 1 89 ? -8.710 -4.986 0.335 1.00 83.56 89 PRO A O 1
ATOM 690 N N . PHE A 1 90 ? -7.162 -6.470 -0.350 1.00 84.94 90 PHE A N 1
ATOM 691 C CA . PHE A 1 90 ? -7.638 -7.560 0.502 1.00 84.94 90 PHE A CA 1
ATOM 692 C C . PHE A 1 90 ? -7.483 -7.219 1.990 1.00 84.94 90 PHE A C 1
ATOM 694 O O . PHE A 1 90 ? -8.457 -7.286 2.742 1.00 84.94 90 PHE A O 1
ATOM 701 N N . LEU A 1 91 ? -6.291 -6.778 2.407 1.00 88.06 91 LEU A N 1
ATOM 702 C CA . LEU A 1 91 ? -6.022 -6.360 3.786 1.00 88.06 91 LEU A CA 1
ATOM 703 C C . LEU A 1 91 ? -6.870 -5.150 4.195 1.00 88.06 91 LEU A C 1
ATOM 705 O O . LEU A 1 91 ? -7.437 -5.140 5.288 1.00 88.06 91 LEU A O 1
ATOM 709 N N . LEU A 1 92 ? -7.031 -4.159 3.311 1.00 88.06 92 LEU A N 1
ATOM 710 C CA . LEU A 1 92 ? -7.893 -3.003 3.572 1.00 88.06 92 LEU A CA 1
ATOM 711 C C . LEU A 1 92 ? -9.327 -3.430 3.900 1.00 88.06 92 LEU A C 1
ATOM 713 O O . LEU A 1 92 ? -9.903 -2.939 4.871 1.00 88.06 92 LEU A O 1
ATOM 717 N N . ARG A 1 93 ? -9.893 -4.388 3.155 1.00 87.75 93 ARG A N 1
ATOM 718 C CA . ARG A 1 93 ? -11.259 -4.890 3.386 1.00 87.75 93 ARG A CA 1
ATOM 719 C C . ARG A 1 93 ? -11.428 -5.661 4.697 1.00 87.75 93 ARG A C 1
ATOM 721 O O . ARG A 1 93 ? -12.564 -5.831 5.139 1.00 87.75 93 ARG A O 1
ATOM 728 N N . GLN A 1 94 ? -10.352 -6.084 5.360 1.00 88.88 94 GLN A N 1
ATOM 729 C CA . GLN A 1 94 ? -10.450 -6.637 6.716 1.00 88.88 94 GLN A CA 1
ATOM 730 C C . GLN A 1 94 ? -10.766 -5.550 7.758 1.00 88.88 94 GLN A C 1
ATOM 732 O O . GLN A 1 94 ? -11.344 -5.840 8.807 1.00 88.88 94 GLN A O 1
ATOM 737 N N . HIS A 1 95 ? -10.456 -4.282 7.466 1.00 89.12 95 HIS A N 1
ATOM 738 C CA . HIS A 1 95 ? -10.702 -3.168 8.373 1.00 89.12 95 HIS A CA 1
ATOM 739 C C . HIS A 1 95 ? -12.167 -2.700 8.358 1.00 89.12 95 HIS A C 1
ATOM 741 O O . HIS A 1 95 ? -12.816 -2.609 7.314 1.00 89.12 95 HIS A O 1
ATOM 747 N N . LYS A 1 96 ? -12.687 -2.317 9.533 1.00 88.06 96 LYS A N 1
ATOM 748 C CA . LYS A 1 96 ? -14.096 -1.923 9.743 1.00 88.06 96 LYS A CA 1
ATOM 749 C C . LYS A 1 96 ? -14.587 -0.793 8.824 1.00 88.06 96 LYS A C 1
ATOM 751 O O . LYS A 1 96 ? -15.763 -0.802 8.470 1.00 88.06 96 LYS A O 1
ATOM 756 N N . VAL A 1 97 ? -13.704 0.140 8.448 1.00 88.94 97 VAL A N 1
ATOM 757 C CA . VAL A 1 97 ? -14.019 1.296 7.582 1.00 88.94 97 VAL A CA 1
ATOM 758 C C . VAL A 1 97 ? -14.287 0.847 6.143 1.00 88.94 97 VAL A C 1
ATOM 760 O O . VAL A 1 97 ? -15.265 1.268 5.533 1.00 88.94 97 VAL A O 1
ATOM 763 N N . TRP A 1 98 ? -13.467 -0.069 5.622 1.00 88.50 98 TRP A N 1
ATOM 764 C CA . TRP A 1 98 ? -13.446 -0.428 4.201 1.00 88.50 98 TRP A CA 1
ATOM 765 C C . TRP A 1 98 ? -14.147 -1.754 3.887 1.00 88.50 98 TRP A C 1
ATOM 767 O O . TRP A 1 98 ? -14.416 -2.054 2.727 1.00 88.50 98 TRP A O 1
ATOM 777 N N . ARG A 1 99 ? -14.497 -2.559 4.899 1.00 88.94 99 ARG A N 1
ATOM 778 C CA . ARG A 1 99 ? -15.086 -3.902 4.730 1.00 88.94 99 ARG A CA 1
ATOM 779 C C . ARG A 1 99 ? -16.339 -3.950 3.850 1.00 88.94 99 ARG A C 1
ATOM 781 O O . ARG A 1 99 ? -16.592 -4.964 3.204 1.00 88.94 99 ARG A O 1
ATOM 788 N N . LYS A 1 100 ? -17.126 -2.869 3.824 1.00 88.31 100 LYS A N 1
ATOM 789 C CA . LYS A 1 100 ? -18.356 -2.760 3.017 1.00 88.31 100 LYS A CA 1
ATOM 790 C C . LYS A 1 100 ? -18.128 -2.251 1.589 1.00 88.31 100 LYS A C 1
ATOM 792 O O . LYS A 1 100 ? -19.083 -2.202 0.816 1.00 88.31 100 LYS A O 1
ATOM 797 N N . TYR A 1 101 ? -16.906 -1.856 1.235 1.00 89.44 101 TYR A N 1
ATOM 798 C CA . TYR A 1 101 ? -16.610 -1.330 -0.093 1.00 89.44 101 TYR A CA 1
ATOM 799 C C . TYR A 1 101 ? -16.542 -2.480 -1.095 1.00 89.44 101 TYR A C 1
ATOM 801 O O . TYR A 1 101 ? -16.048 -3.569 -0.787 1.00 89.44 101 TYR A O 1
ATOM 809 N N . LYS A 1 102 ? -17.043 -2.231 -2.304 1.00 88.81 102 LYS A N 1
ATOM 810 C CA . LYS A 1 102 ? -16.894 -3.152 -3.431 1.00 88.81 102 LYS A CA 1
ATOM 811 C C . LYS A 1 102 ? -15.543 -2.913 -4.092 1.00 88.81 102 LYS A C 1
ATOM 813 O O . LYS A 1 102 ? -15.121 -1.771 -4.225 1.00 88.81 102 LYS A O 1
ATOM 818 N N . MET A 1 103 ? -14.870 -3.979 -4.496 1.00 87.81 103 MET A N 1
ATOM 819 C CA . MET A 1 103 ? -13.599 -3.868 -5.203 1.00 87.81 103 MET A CA 1
ATOM 820 C C . MET A 1 103 ? -13.845 -3.898 -6.706 1.00 87.81 103 MET A C 1
ATOM 822 O O . MET A 1 103 ? -14.637 -4.718 -7.174 1.00 87.81 103 MET A O 1
ATOM 826 N N . HIS A 1 104 ? -13.152 -3.039 -7.442 1.00 88.88 104 HIS A N 1
ATOM 827 C CA . HIS A 1 104 ? -13.032 -3.138 -8.889 1.00 88.88 104 HIS A CA 1
ATOM 828 C C . HIS A 1 104 ? -11.559 -3.233 -9.257 1.00 88.88 104 HIS A C 1
ATOM 830 O O . HIS A 1 104 ? -10.724 -2.547 -8.670 1.00 88.88 104 HIS A O 1
ATOM 836 N N . ILE A 1 105 ? -11.251 -4.078 -10.233 1.00 86.94 105 ILE A N 1
ATOM 837 C CA . ILE A 1 105 ? -9.895 -4.235 -10.743 1.00 86.94 105 ILE A CA 1
ATOM 838 C C . ILE A 1 105 ? -9.905 -3.846 -12.210 1.00 86.94 105 ILE A C 1
ATOM 840 O O . ILE A 1 105 ? -10.685 -4.373 -13.003 1.00 86.94 105 ILE A O 1
ATOM 844 N N . PHE A 1 106 ? -9.015 -2.928 -12.546 1.00 87.44 106 PHE A N 1
ATOM 845 C CA . PHE A 1 106 ? -8.740 -2.465 -13.891 1.00 87.44 106 PHE A CA 1
ATOM 846 C C . PHE A 1 106 ? -7.318 -2.889 -14.240 1.00 87.44 106 PHE A C 1
ATOM 848 O O . PHE A 1 106 ? -6.404 -2.722 -13.435 1.00 87.44 106 PHE A O 1
ATOM 855 N N . THR A 1 107 ? -7.120 -3.438 -15.430 1.00 86.75 107 THR A N 1
ATOM 856 C CA . THR A 1 107 ? -5.797 -3.812 -15.935 1.00 86.75 107 THR A CA 1
ATOM 857 C C . THR A 1 107 ? -5.658 -3.364 -17.383 1.00 86.75 107 THR A C 1
ATOM 859 O O . THR A 1 107 ? -6.661 -3.094 -18.048 1.00 86.75 107 THR A O 1
ATOM 862 N N . VAL A 1 108 ? -4.420 -3.267 -17.857 1.00 84.88 108 VAL A N 1
ATOM 863 C CA . VAL A 1 108 ? -4.099 -2.944 -19.246 1.00 84.88 108 VAL A CA 1
ATOM 864 C C . VAL A 1 108 ? -3.494 -4.193 -19.869 1.00 84.88 108 VAL A C 1
ATOM 866 O O . VAL A 1 108 ? -2.434 -4.630 -19.440 1.00 84.88 108 VAL A O 1
ATOM 869 N N . ALA A 1 109 ? -4.180 -4.754 -20.862 1.00 83.81 109 ALA A N 1
ATOM 870 C CA . ALA A 1 109 ? -3.646 -5.824 -21.696 1.00 83.81 109 ALA A CA 1
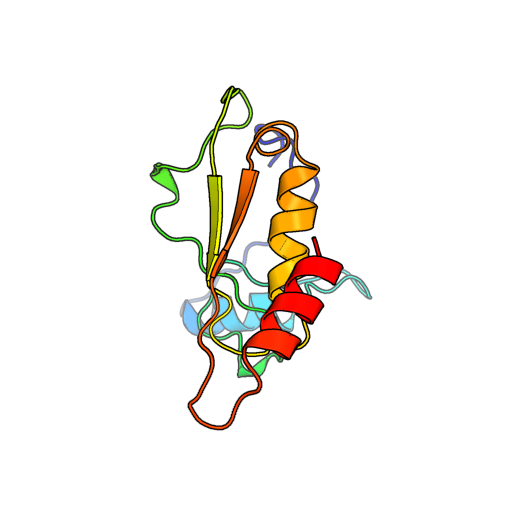ATOM 871 C C . ALA A 1 109 ? -2.956 -5.215 -22.925 1.00 83.81 109 ALA A C 1
ATOM 873 O O . ALA A 1 109 ? -3.446 -4.236 -23.498 1.00 83.81 109 ALA A O 1
ATOM 874 N N . GLN A 1 110 ? -1.826 -5.785 -23.322 1.00 82.31 110 GLN A N 1
ATOM 875 C CA . GLN A 1 110 ? -1.145 -5.489 -24.575 1.00 82.31 110 GLN A CA 1
ATOM 876 C C . GLN A 1 110 ? -1.795 -6.256 -25.736 1.00 82.31 110 GLN A C 1
ATOM 878 O O . GLN A 1 110 ? -2.579 -7.180 -25.529 1.00 82.31 110 GLN A O 1
ATOM 883 N N . MET A 1 111 ? -1.490 -5.862 -26.977 1.00 85.44 111 MET A N 1
ATOM 884 C CA . MET A 1 111 ? -2.094 -6.474 -28.173 1.00 85.44 111 MET A CA 1
ATOM 885 C C . MET A 1 111 ? -1.796 -7.974 -28.301 1.00 85.44 111 MET A C 1
ATOM 887 O O . MET A 1 111 ? -2.614 -8.706 -28.852 1.00 85.44 111 MET A O 1
ATOM 891 N N . ASP A 1 112 ? -0.662 -8.420 -27.760 1.00 86.69 112 ASP A N 1
ATOM 892 C CA . ASP A 1 112 ? -0.228 -9.818 -27.805 1.00 86.69 112 ASP A CA 1
ATOM 893 C C . ASP A 1 112 ? -0.769 -10.650 -26.625 1.00 86.69 112 ASP A C 1
ATOM 895 O O . ASP A 1 112 ? -0.589 -11.869 -26.584 1.00 86.69 112 ASP A O 1
ATOM 899 N N . ASP A 1 113 ? -1.459 -10.019 -25.667 1.00 83.25 113 ASP A N 1
ATOM 900 C CA . ASP A 1 113 ? -1.993 -10.704 -24.494 1.00 83.25 113 ASP A CA 1
ATOM 901 C C . ASP A 1 113 ? -3.317 -11.413 -24.798 1.00 83.25 113 ASP A C 1
ATOM 903 O O . ASP A 1 113 ? -4.247 -10.870 -25.405 1.00 83.25 113 ASP A O 1
ATOM 907 N N . ASN A 1 114 ? -3.483 -12.615 -24.243 1.00 84.75 114 ASN A N 1
ATOM 908 C CA . ASN A 1 114 ? -4.786 -13.270 -24.201 1.00 84.75 114 ASN A CA 1
ATOM 909 C C . ASN A 1 114 ? -5.674 -12.617 -23.127 1.00 84.75 114 ASN A C 1
ATOM 911 O O . ASN A 1 114 ? -5.764 -13.082 -21.990 1.00 84.75 114 ASN A O 1
ATOM 915 N N . SER A 1 115 ? -6.361 -11.540 -23.505 1.00 85.50 115 SER A N 1
ATOM 916 C CA . SER A 1 115 ? -7.231 -10.757 -22.614 1.00 85.50 115 SER A CA 1
ATOM 917 C C . SER A 1 115 ? -8.332 -11.576 -21.919 1.00 85.50 115 SER A C 1
ATOM 919 O O . SER A 1 115 ? -8.726 -11.259 -20.794 1.00 85.50 115 SER A O 1
ATOM 921 N N . ILE A 1 116 ? -8.807 -12.660 -22.544 1.00 86.44 116 ILE A N 1
ATOM 922 C CA . ILE A 1 116 ? -9.798 -13.568 -21.949 1.00 86.44 116 ILE A CA 1
ATOM 923 C C . ILE A 1 116 ? -9.169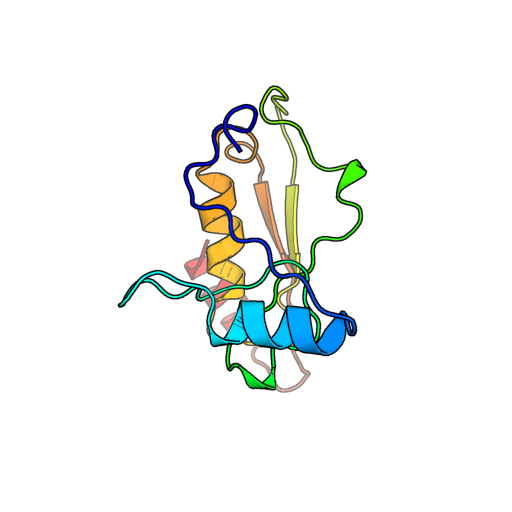 -14.340 -20.787 1.00 86.44 116 ILE A C 1
ATOM 925 O O . ILE A 1 116 ? -9.765 -14.424 -19.711 1.00 86.44 116 ILE A O 1
ATOM 929 N N . GLN A 1 117 ? -7.960 -14.870 -20.990 1.00 81.69 117 GLN A N 1
ATOM 930 C CA . GLN A 1 117 ? -7.216 -15.577 -19.950 1.00 81.69 117 GLN A CA 1
ATOM 931 C C . GLN A 1 117 ? -6.862 -14.632 -18.795 1.00 81.69 117 GLN A C 1
ATOM 933 O O . GLN A 1 117 ? -7.160 -14.952 -17.648 1.00 81.69 117 GLN A O 1
ATOM 938 N N . VAL A 1 118 ? -6.372 -13.423 -19.093 1.00 81.12 118 VAL A N 1
ATOM 939 C CA . VAL A 1 118 ? -6.071 -12.394 -18.079 1.00 81.12 118 VAL A CA 1
ATOM 940 C C . VAL A 1 118 ? -7.303 -12.079 -17.223 1.00 81.12 118 VAL A C 1
ATOM 942 O O . VAL A 1 118 ? -7.222 -12.031 -15.995 1.00 81.12 118 VAL A O 1
ATOM 945 N N . LYS A 1 119 ? -8.479 -11.921 -17.845 1.00 84.12 119 LYS A N 1
ATOM 946 C CA . LYS A 1 119 ? -9.738 -11.688 -17.122 1.00 84.12 119 LYS A CA 1
ATOM 947 C C . LYS A 1 119 ? -10.133 -12.873 -16.237 1.00 84.12 119 LYS A C 1
ATOM 949 O O . LYS A 1 119 ? -10.626 -12.671 -15.124 1.00 84.12 119 LYS A O 1
ATOM 954 N N . LYS A 1 120 ? -9.950 -14.102 -16.722 1.00 84.94 120 LYS A N 1
ATOM 955 C CA . LYS A 1 120 ? -10.250 -15.323 -15.965 1.00 84.94 120 LYS A CA 1
ATOM 956 C C . LYS A 1 120 ? -9.342 -15.451 -14.742 1.00 84.94 120 LYS A C 1
ATOM 958 O O . LYS A 1 120 ? -9.839 -15.709 -13.644 1.00 84.94 120 LYS A O 1
ATOM 963 N N . ASP A 1 121 ? -8.051 -15.196 -14.917 1.00 79.75 121 ASP A N 1
ATOM 964 C CA . ASP A 1 121 ? -7.073 -15.246 -13.832 1.00 79.75 121 ASP A CA 1
ATOM 965 C C . ASP A 1 121 ? -7.396 -14.182 -12.782 1.00 79.75 121 ASP A C 1
ATOM 967 O O . ASP A 1 121 ? -7.545 -14.508 -11.608 1.00 79.75 121 ASP A O 1
ATOM 971 N N . LEU A 1 122 ? -7.668 -12.943 -13.204 1.00 78.88 122 LEU A N 1
ATOM 972 C CA . LEU A 1 122 ? -8.104 -11.860 -12.317 1.00 78.88 122 LEU A CA 1
ATOM 973 C C . LEU A 1 122 ? -9.358 -12.186 -11.503 1.00 78.88 122 LEU A C 1
ATOM 975 O O . LEU A 1 122 ? -9.443 -11.821 -10.333 1.00 78.88 122 LEU A O 1
ATOM 979 N N . THR A 1 123 ? -10.321 -12.882 -12.105 1.00 79.50 123 THR A N 1
ATOM 980 C CA . THR A 1 123 ? -11.554 -13.291 -11.414 1.00 79.50 123 THR A CA 1
ATOM 981 C C . THR A 1 123 ? -11.280 -14.361 -10.357 1.00 79.50 123 THR A C 1
ATOM 983 O O . THR A 1 123 ? -11.981 -14.417 -9.357 1.00 79.50 123 THR A O 1
ATOM 986 N N . THR A 1 124 ? -10.249 -15.185 -10.548 1.00 74.06 124 THR A N 1
ATOM 987 C CA . THR A 1 124 ? -9.858 -16.228 -9.587 1.00 74.06 124 THR A CA 1
ATOM 988 C C . THR A 1 124 ? -9.214 -15.635 -8.326 1.00 74.06 124 THR A C 1
ATOM 990 O O . THR A 1 124 ? -9.257 -16.255 -7.267 1.00 74.06 124 THR A O 1
ATOM 993 N N . PHE A 1 125 ? -8.633 -14.433 -8.416 1.00 65.75 125 PHE A N 1
ATOM 994 C CA . PHE A 1 125 ? -8.012 -13.736 -7.282 1.00 65.75 125 PHE A CA 1
ATOM 995 C C . PHE A 1 125 ? -8.993 -12.924 -6.414 1.00 65.75 125 PHE A C 1
ATOM 997 O O . PHE A 1 125 ? -8.581 -12.416 -5.368 1.00 65.75 125 PHE A O 1
ATOM 1004 N N . LEU A 1 126 ? -10.249 -12.765 -6.847 1.00 64.31 126 LEU A N 1
ATOM 1005 C CA . LEU A 1 126 ? -11.306 -12.010 -6.155 1.00 64.31 126 LEU A CA 1
ATOM 1006 C C . LEU A 1 126 ? -12.176 -12.903 -5.264 1.00 64.31 126 LEU A C 1
ATOM 1008 O O . LEU A 1 126 ? -12.563 -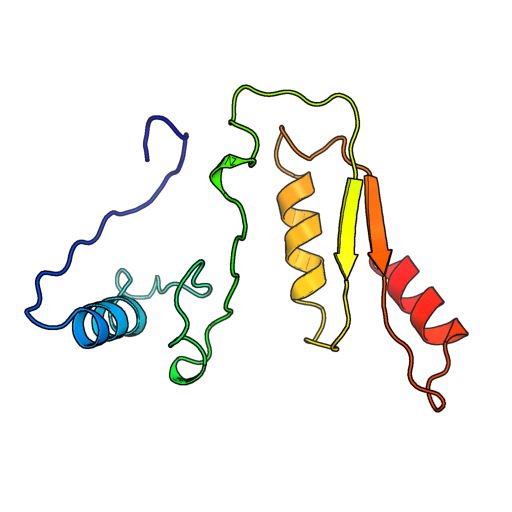12.404 -4.179 1.00 64.31 126 LEU A O 1
#

Foldseek 3Di:
DVVQVDDDDDDDDDDPDPVVRVVCCQPVPADVVGHDQEDEPDPPCVVVNHHYHYDPPCVPDDGLPDADQEAEDEQECADPPVCPSVVVLVVQLVRRRCVRYHYDYHYDDDPPDPVVVVVVVVVVSD

Radius of gyration: 18.2 Å; chains: 1; bounding box: 44×34×49 Å

Secondary structure (DSSP, 8-state):
-TTTT----------S-HHHHHHHHHHH-EETTEE-SEESS-GGGGGGT-EE-----GGGSPPTT---SS-EEEEEE-S--TTHHHHHHHHHHHSTTTTTPEEEEEE---TTS-HHHHHHHHHHT-